Protein AF-A0A0W0R1V7-F1 (afdb_monomer_lite)

Radius of gyration: 10.7 Å; chains: 1; bounding box: 27×26×24 Å

pLDDT: mean 91.05, std 11.13, range [36.5, 98.12]

Sequence (64 aa):
MNKDIFQGSWEEVKGKMKKTWGKLTDDDLDVIEGNQQEIYGKLQKHYGYTREEAEKAVKDFTDL

Foldseek 3Di:
DQDPLADDDLVVLLVLCCVLPVQQDPVNSVVCVVHVVCQLVVCCVRPVDDSVRSVVSSVVSRVD

Str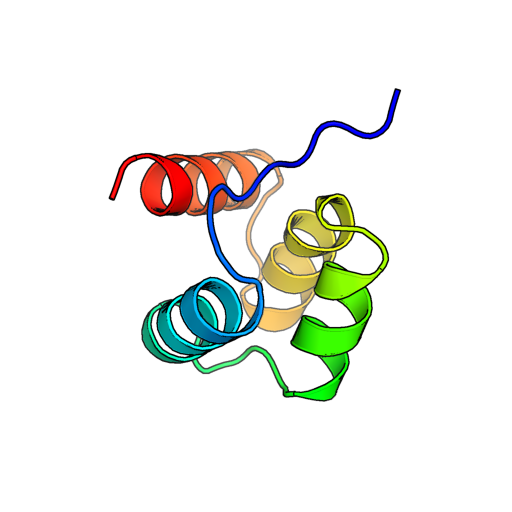ucture (mmCIF, N/CA/C/O backbone):
data_AF-A0A0W0R1V7-F1
#
_entry.id   AF-A0A0W0R1V7-F1
#
loop_
_atom_site.group_PDB
_atom_site.id
_atom_site.type_symbol
_atom_site.label_atom_id
_atom_site.label_alt_id
_atom_site.label_comp_id
_atom_site.label_asym_id
_atom_site.label_entity_id
_atom_site.label_seq_id
_atom_site.pdbx_PDB_ins_code
_atom_site.Cartn_x
_atom_site.Cartn_y
_atom_site.Cartn_z
_at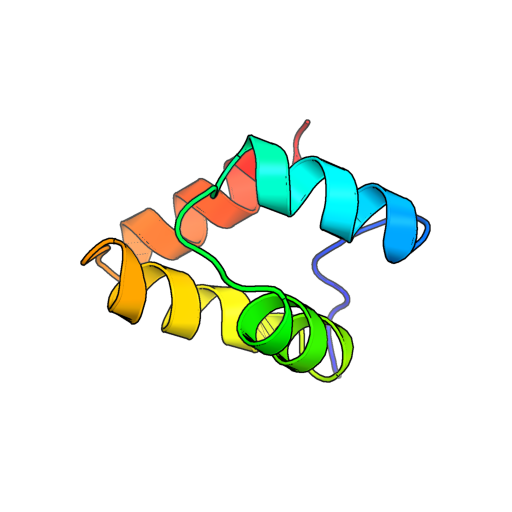om_site.occupancy
_atom_site.B_iso_or_equiv
_atom_site.auth_seq_id
_atom_site.auth_comp_id
_atom_site.auth_asym_id
_atom_site.auth_atom_id
_atom_site.pdbx_PDB_model_num
ATOM 1 N N . MET A 1 1 ? 10.316 16.774 -0.705 1.00 36.50 1 MET A N 1
ATOM 2 C CA . MET A 1 1 ? 10.924 15.563 -0.114 1.00 36.50 1 MET A CA 1
ATOM 3 C C . MET A 1 1 ? 9.969 14.422 -0.387 1.00 36.50 1 MET A C 1
ATOM 5 O O . MET A 1 1 ? 8.872 14.451 0.158 1.00 36.50 1 MET A O 1
ATOM 9 N N . ASN A 1 2 ? 10.335 13.492 -1.269 1.00 46.44 2 ASN A N 1
ATOM 10 C CA . ASN A 1 2 ? 9.562 12.264 -1.436 1.00 46.44 2 ASN A CA 1
ATOM 11 C C . ASN A 1 2 ? 9.795 11.429 -0.179 1.00 46.44 2 ASN A C 1
ATOM 13 O O . ASN A 1 2 ? 10.934 11.111 0.150 1.00 46.44 2 ASN A O 1
ATOM 17 N N . LYS A 1 3 ? 8.732 11.216 0.594 1.00 59.31 3 LYS A N 1
ATOM 18 C CA . LYS A 1 3 ? 8.753 10.291 1.721 1.00 59.31 3 LYS A CA 1
ATOM 19 C C . LYS A 1 3 ? 8.558 8.902 1.138 1.00 59.31 3 LYS A C 1
ATOM 21 O O . LYS A 1 3 ? 7.487 8.643 0.588 1.00 59.31 3 LYS A O 1
ATOM 26 N N . ASP A 1 4 ? 9.570 8.056 1.269 1.00 76.75 4 ASP A N 1
ATOM 27 C CA . ASP A 1 4 ? 9.401 6.621 1.092 1.00 76.75 4 ASP A CA 1
ATOM 28 C C . ASP A 1 4 ? 8.416 6.138 2.170 1.00 76.75 4 ASP A C 1
ATOM 30 O O . ASP A 1 4 ? 8.678 6.223 3.369 1.00 76.75 4 ASP A O 1
ATOM 34 N N . ILE A 1 5 ? 7.222 5.753 1.727 1.00 83.19 5 ILE A N 1
ATOM 35 C CA . ILE A 1 5 ? 6.140 5.169 2.517 1.00 83.19 5 ILE A CA 1
ATOM 36 C C . ILE A 1 5 ? 6.509 3.740 2.924 1.00 83.19 5 ILE A C 1
ATOM 38 O O . ILE A 1 5 ? 6.244 3.339 4.054 1.00 83.19 5 ILE A O 1
ATOM 42 N N . PHE A 1 6 ? 7.122 2.974 2.019 1.00 86.00 6 PHE A N 1
ATOM 43 C CA . PHE A 1 6 ? 7.433 1.563 2.240 1.00 86.00 6 PHE A CA 1
ATOM 44 C C . PHE A 1 6 ? 8.914 1.364 2.552 1.00 86.00 6 PHE A C 1
ATOM 46 O O . PHE A 1 6 ? 9.784 1.893 1.864 1.00 86.00 6 PHE A O 1
ATOM 53 N N . GLN A 1 7 ? 9.193 0.573 3.588 1.00 80.50 7 GLN A N 1
ATOM 54 C CA . GLN A 1 7 ? 10.545 0.166 3.964 1.00 80.50 7 GLN A CA 1
ATOM 55 C C . GLN A 1 7 ? 10.858 -1.224 3.388 1.00 80.50 7 GLN A C 1
ATOM 57 O O . GLN A 1 7 ? 10.003 -2.108 3.415 1.00 80.50 7 GLN A O 1
ATOM 62 N N . GLY A 1 8 ? 12.091 -1.433 2.913 1.00 84.62 8 GLY A N 1
ATOM 63 C CA . GLY A 1 8 ? 12.568 -2.724 2.393 1.00 84.62 8 GLY A CA 1
ATOM 64 C C . GLY A 1 8 ? 12.744 -2.766 0.872 1.00 84.62 8 GLY A C 1
ATOM 65 O O . GLY A 1 8 ? 12.669 -1.739 0.199 1.00 84.62 8 GLY A O 1
ATOM 66 N N . SER A 1 9 ? 13.023 -3.959 0.334 1.00 90.38 9 SER A N 1
ATOM 67 C CA . SER A 1 9 ? 13.147 -4.164 -1.114 1.00 90.38 9 SER A CA 1
ATOM 68 C C . SER A 1 9 ? 11.790 -4.009 -1.794 1.00 90.38 9 SER A C 1
ATOM 70 O O . SER A 1 9 ? 10.788 -4.553 -1.321 1.00 90.38 9 SER A O 1
ATOM 72 N N . TRP A 1 10 ? 11.754 -3.317 -2.935 1.00 91.38 10 TRP A N 1
ATOM 73 C CA . TRP A 1 10 ? 10.514 -3.116 -3.681 1.00 91.38 10 TRP A CA 1
ATOM 74 C C . TRP A 1 10 ? 9.837 -4.435 -4.076 1.00 91.38 10 TRP A C 1
ATOM 76 O O . TRP A 1 10 ? 8.626 -4.559 -3.933 1.00 91.38 10 TRP A O 1
ATOM 86 N N . GLU A 1 11 ? 10.596 -5.461 -4.466 1.00 91.69 11 GLU A N 1
ATOM 87 C CA . GLU A 1 11 ? 10.037 -6.776 -4.819 1.00 91.69 11 GLU A CA 1
ATOM 88 C C . GLU A 1 11 ? 9.293 -7.437 -3.644 1.00 91.69 11 GLU A C 1
ATOM 90 O O . GLU A 1 11 ? 8.236 -8.053 -3.818 1.00 91.69 11 GLU A O 1
ATOM 95 N N . GLU A 1 12 ? 9.798 -7.269 -2.417 1.00 91.88 12 GLU A N 1
ATOM 96 C CA . GLU A 1 12 ? 9.142 -7.781 -1.210 1.00 91.88 12 GLU A CA 1
ATOM 97 C C . GLU A 1 12 ? 7.860 -6.999 -0.910 1.00 91.88 12 GLU A C 1
ATOM 99 O O . GLU A 1 12 ? 6.817 -7.594 -0.615 1.00 91.88 12 GLU A O 1
ATOM 104 N N . VAL A 1 13 ? 7.925 -5.670 -1.035 1.00 93.19 13 VAL A N 1
ATOM 105 C CA . VAL A 1 13 ? 6.774 -4.774 -0.881 1.00 93.19 13 VAL A CA 1
ATOM 106 C C . VAL A 1 13 ? 5.704 -5.128 -1.908 1.00 93.19 13 VAL A C 1
ATOM 108 O O . VAL A 1 13 ? 4.577 -5.422 -1.518 1.00 93.19 13 VAL A O 1
ATOM 111 N N . LYS A 1 14 ? 6.05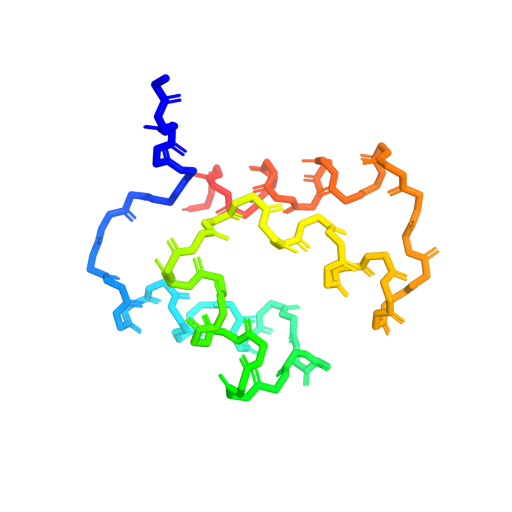3 -5.216 -3.195 1.00 93.19 14 LYS A N 1
ATOM 112 C CA . LYS A 1 14 ? 5.169 -5.606 -4.301 1.00 93.19 14 LYS A CA 1
ATOM 113 C C . LYS A 1 14 ? 4.486 -6.945 -4.023 1.00 93.19 14 LYS A C 1
ATOM 115 O O . LYS A 1 14 ? 3.269 -7.065 -4.170 1.00 93.19 14 LYS A O 1
ATOM 120 N N . GLY A 1 15 ? 5.233 -7.940 -3.541 1.00 93.88 15 GLY A N 1
ATOM 121 C CA . GLY A 1 15 ? 4.689 -9.240 -3.144 1.00 93.88 15 GLY A CA 1
ATOM 122 C C . GLY A 1 15 ? 3.665 -9.154 -2.004 1.00 93.88 15 GLY A C 1
ATOM 123 O O . GLY A 1 15 ? 2.604 -9.781 -2.079 1.00 93.88 15 GLY A O 1
ATOM 124 N N . LYS A 1 16 ? 3.943 -8.361 -0.961 1.00 93.81 16 LYS A N 1
ATOM 125 C CA . LYS A 1 16 ? 2.988 -8.094 0.128 1.00 93.81 16 LYS A CA 1
ATOM 126 C C . LYS A 1 16 ? 1.767 -7.316 -0.379 1.00 93.81 16 LYS A C 1
ATOM 128 O O . LYS A 1 16 ? 0.642 -7.685 -0.059 1.00 93.81 16 LYS A O 1
ATOM 133 N N . MET A 1 17 ? 1.964 -6.301 -1.220 1.00 94.44 17 MET A N 1
ATOM 134 C CA . MET A 1 17 ? 0.892 -5.486 -1.796 1.00 94.44 17 MET A CA 1
ATOM 135 C C . MET A 1 17 ? -0.070 -6.316 -2.643 1.00 94.44 17 MET A C 1
ATOM 137 O O . MET A 1 17 ? -1.274 -6.162 -2.488 1.00 94.44 17 MET A O 1
ATOM 141 N N . LYS A 1 18 ? 0.423 -7.246 -3.471 1.00 94.50 18 LYS A N 1
ATOM 142 C CA . LYS A 1 18 ? -0.437 -8.177 -4.227 1.00 94.50 18 LYS A CA 1
ATOM 143 C C . LYS A 1 18 ? -1.291 -9.059 -3.318 1.00 94.50 18 LYS A C 1
ATOM 145 O O . LYS A 1 18 ? -2.434 -9.358 -3.652 1.00 94.50 18 LYS A O 1
ATOM 150 N N . LYS A 1 19 ? -0.745 -9.482 -2.172 1.00 94.75 19 LYS A N 1
ATOM 151 C CA . LYS A 1 19 ? -1.476 -10.290 -1.183 1.00 94.75 19 LYS A CA 1
ATOM 152 C C . LYS A 1 19 ? -2.540 -9.468 -0.454 1.00 94.75 19 LYS A C 1
ATOM 154 O O . LYS A 1 19 ? -3.656 -9.948 -0.290 1.00 94.75 19 LYS A O 1
ATOM 159 N N . THR A 1 20 ? -2.208 -8.246 -0.040 1.00 94.88 20 THR A N 1
ATOM 160 C CA . THR A 1 20 ? -3.120 -7.357 0.699 1.00 94.88 20 THR A CA 1
ATOM 161 C C . THR A 1 20 ? -4.189 -6.753 -0.210 1.00 94.88 20 THR A C 1
ATOM 163 O O . THR A 1 20 ? -5.369 -6.715 0.135 1.00 94.88 20 THR A O 1
ATOM 166 N N . TRP A 1 21 ? -3.789 -6.311 -1.399 1.00 96.38 21 TRP A N 1
ATOM 167 C CA . TRP A 1 21 ? -4.620 -5.591 -2.351 1.00 96.38 21 TRP A CA 1
ATOM 168 C C . TRP A 1 21 ? -4.660 -6.289 -3.713 1.00 96.38 21 TRP A C 1
ATOM 170 O O . TRP A 1 21 ? -4.232 -5.743 -4.725 1.00 96.38 21 TRP A O 1
ATOM 180 N N . GLY A 1 22 ? -5.253 -7.484 -3.763 1.00 96.50 22 GLY A N 1
ATOM 181 C CA . GLY A 1 22 ? -5.342 -8.289 -4.991 1.00 96.50 22 GLY A CA 1
ATOM 182 C C . GLY A 1 22 ? -6.105 -7.668 -6.178 1.00 96.50 22 GLY A C 1
ATOM 183 O O . GLY A 1 22 ? -6.124 -8.270 -7.246 1.00 96.50 22 GLY A O 1
ATOM 184 N N . LYS A 1 23 ? -6.744 -6.496 -6.026 1.00 96.06 23 LYS A N 1
ATOM 185 C CA . LYS A 1 23 ? -7.340 -5.731 -7.142 1.00 96.06 23 LYS A CA 1
ATOM 186 C C . LYS A 1 23 ? -6.358 -4.752 -7.795 1.00 96.06 23 LYS A C 1
ATOM 188 O O . LYS A 1 23 ? -6.709 -4.171 -8.823 1.00 96.06 23 LYS A O 1
ATOM 193 N N . LEU A 1 24 ? -5.195 -4.512 -7.184 1.00 96.88 24 LEU A N 1
ATOM 194 C CA . LEU A 1 24 ? -4.119 -3.746 -7.806 1.00 96.88 24 LEU A CA 1
ATOM 195 C C . LEU A 1 24 ? -3.436 -4.621 -8.853 1.00 96.88 24 LEU A C 1
ATOM 197 O O . LEU A 1 24 ? -3.084 -5.771 -8.587 1.00 96.88 24 LEU A O 1
ATOM 201 N N . THR A 1 25 ? -3.279 -4.069 -10.048 1.00 95.62 25 THR A N 1
ATOM 202 C CA . THR A 1 25 ? -2.600 -4.734 -11.160 1.00 95.62 25 THR A CA 1
ATOM 203 C C . THR A 1 25 ? -1.091 -4.545 -11.069 1.00 95.62 25 THR A C 1
ATOM 205 O O . THR A 1 25 ? -0.610 -3.702 -10.315 1.00 95.62 25 THR A O 1
ATOM 208 N N . ASP A 1 26 ? -0.333 -5.309 -11.855 1.00 94.31 26 ASP A N 1
ATOM 209 C CA . ASP A 1 26 ? 1.112 -5.096 -11.972 1.00 94.31 26 ASP A CA 1
ATOM 210 C C . ASP A 1 26 ? 1.456 -3.668 -12.418 1.00 94.31 26 ASP A C 1
ATOM 212 O O . ASP A 1 26 ? 2.303 -3.040 -11.790 1.00 94.31 26 ASP A O 1
ATOM 216 N N . ASP A 1 27 ? 0.706 -3.106 -13.370 1.00 95.88 27 ASP A N 1
ATOM 217 C CA . ASP A 1 27 ? 0.870 -1.715 -13.811 1.00 95.88 27 ASP A CA 1
ATOM 218 C C . ASP A 1 27 ? 0.610 -0.707 -12.678 1.00 95.88 27 ASP A C 1
ATOM 220 O O . ASP A 1 27 ? 1.266 0.331 -12.586 1.00 95.88 27 ASP A O 1
ATOM 224 N N . ASP A 1 28 ? -0.357 -0.983 -11.794 1.00 96.19 28 ASP A N 1
ATOM 225 C CA . ASP A 1 28 ? -0.609 -0.119 -10.638 1.00 96.19 28 ASP A CA 1
ATOM 226 C C . ASP A 1 28 ? 0.563 -0.147 -9.663 1.00 96.19 28 ASP A C 1
ATOM 228 O O . ASP A 1 28 ? 0.920 0.897 -9.123 1.00 96.19 28 ASP A O 1
ATOM 232 N N . LEU A 1 29 ? 1.160 -1.321 -9.453 1.00 95.12 29 LEU A N 1
ATOM 233 C CA . LEU A 1 29 ? 2.319 -1.483 -8.585 1.00 95.12 29 LEU A CA 1
ATOM 234 C C . LEU A 1 29 ? 3.533 -0.768 -9.180 1.00 95.12 29 LEU A C 1
ATOM 236 O O . LEU A 1 29 ? 4.168 -0.003 -8.469 1.00 95.12 29 LEU A O 1
ATOM 240 N N . ASP A 1 30 ? 3.796 -0.910 -10.475 1.00 94.94 30 ASP A N 1
ATOM 241 C CA . ASP A 1 30 ? 4.928 -0.248 -11.136 1.00 94.94 30 ASP A CA 1
ATOM 242 C C . ASP A 1 30 ? 4.802 1.290 -11.085 1.00 94.94 30 ASP A C 1
ATOM 244 O O . ASP A 1 30 ? 5.781 2.014 -10.897 1.00 94.94 30 ASP A O 1
ATOM 248 N N . VAL A 1 31 ? 3.575 1.821 -11.153 1.00 95.19 31 VAL A N 1
ATOM 249 C CA . VAL A 1 31 ? 3.318 3.254 -10.920 1.00 95.19 31 VAL A CA 1
ATOM 250 C C . VAL A 1 31 ? 3.619 3.655 -9.469 1.00 95.19 31 VAL A C 1
ATOM 252 O O . VAL A 1 31 ? 4.196 4.718 -9.229 1.00 95.19 31 VAL A O 1
ATOM 255 N N . ILE A 1 32 ? 3.251 2.813 -8.500 1.00 94.62 32 ILE A N 1
ATOM 256 C CA . ILE A 1 32 ? 3.523 3.047 -7.074 1.00 94.62 32 ILE A CA 1
ATOM 257 C C . ILE A 1 32 ? 5.028 2.942 -6.773 1.00 94.62 32 ILE A C 1
ATOM 259 O O . ILE A 1 32 ? 5.513 3.671 -5.912 1.00 94.62 32 ILE A O 1
ATOM 263 N N . GLU A 1 33 ? 5.788 2.115 -7.495 1.00 92.12 33 GLU A N 1
ATOM 264 C CA . GLU A 1 33 ? 7.252 2.047 -7.378 1.00 92.12 33 GLU A CA 1
ATOM 265 C C . GLU A 1 33 ? 7.896 3.405 -7.671 1.00 92.12 33 GLU A C 1
ATOM 267 O O . GLU A 1 33 ? 8.706 3.904 -6.890 1.00 92.12 33 GLU A O 1
ATOM 272 N N . GLY A 1 34 ? 7.494 4.030 -8.783 1.00 89.88 34 GLY A N 1
ATOM 273 C CA . GLY A 1 34 ? 8.006 5.338 -9.192 1.00 89.88 34 GLY A CA 1
ATOM 274 C C . GLY A 1 34 ? 7.507 6.488 -8.314 1.00 89.88 34 GLY A C 1
ATOM 275 O O . GLY A 1 34 ? 8.206 7.490 -8.143 1.00 89.88 34 GLY A O 1
ATOM 276 N N . ASN A 1 35 ? 6.304 6.360 -7.745 1.00 92.06 35 ASN A N 1
ATOM 277 C CA . ASN A 1 35 ? 5.749 7.319 -6.798 1.00 92.06 35 ASN A CA 1
ATOM 278 C C . ASN A 1 35 ? 4.826 6.634 -5.787 1.00 92.06 35 ASN A C 1
ATOM 280 O O . ASN A 1 35 ? 3.631 6.449 -6.025 1.00 92.06 35 ASN A O 1
ATOM 284 N N . GLN A 1 36 ? 5.357 6.358 -4.598 1.00 90.75 36 GLN A N 1
ATOM 285 C CA . GLN A 1 36 ? 4.630 5.609 -3.574 1.00 90.75 36 GLN A CA 1
ATOM 286 C C . GLN A 1 36 ? 3.341 6.302 -3.109 1.00 90.75 36 GLN A C 1
ATOM 288 O O . GLN A 1 36 ? 2.425 5.626 -2.654 1.00 90.75 36 GLN A O 1
ATOM 293 N N . GLN A 1 37 ? 3.208 7.625 -3.278 1.00 92.44 37 GLN A N 1
ATOM 294 C CA . GLN A 1 37 ? 1.978 8.362 -2.953 1.00 92.44 37 GLN A CA 1
ATOM 295 C C . GLN A 1 37 ? 0.800 7.998 -3.872 1.00 92.44 37 GLN A C 1
ATOM 297 O O . GLN A 1 37 ? -0.355 8.180 -3.483 1.00 92.44 37 GLN A O 1
ATOM 302 N N . GLU A 1 38 ? 1.058 7.441 -5.059 1.00 95.00 38 GLU A N 1
ATOM 303 C CA . GLU A 1 38 ? -0.000 7.001 -5.975 1.00 95.00 38 GLU A CA 1
ATOM 304 C C . GLU A 1 38 ? -0.872 5.907 -5.360 1.00 95.00 38 GLU A C 1
ATOM 306 O O . GLU A 1 38 ? -2.034 5.766 -5.746 1.00 95.00 38 GLU A O 1
ATOM 311 N N . ILE A 1 39 ? -0.369 5.183 -4.351 1.00 95.38 39 ILE A N 1
ATOM 312 C CA . ILE A 1 39 ? -1.127 4.124 -3.690 1.00 95.38 39 ILE A CA 1
ATOM 313 C C . ILE A 1 39 ? -2.483 4.611 -3.184 1.00 95.38 39 ILE A C 1
ATOM 315 O O . ILE A 1 39 ? -3.478 3.911 -3.348 1.00 95.38 39 ILE A O 1
ATOM 319 N N . TYR A 1 40 ? -2.567 5.832 -2.648 1.00 96.12 40 TYR A N 1
ATOM 320 C CA . TYR A 1 40 ? -3.831 6.376 -2.160 1.00 96.12 40 TYR A CA 1
ATOM 321 C C . TYR A 1 40 ? -4.838 6.514 -3.302 1.00 96.12 40 TYR A C 1
ATOM 323 O O . TYR A 1 40 ? -5.979 6.081 -3.169 1.00 96.12 40 TYR A O 1
ATOM 331 N N . GLY A 1 41 ? -4.408 7.046 -4.449 1.00 96.56 41 GLY A N 1
ATOM 332 C CA . GLY A 1 41 ? -5.252 7.169 -5.636 1.00 96.56 41 GLY A CA 1
ATOM 333 C C . GLY A 1 41 ? -5.668 5.809 -6.196 1.00 96.56 41 GLY A C 1
ATOM 334 O O . GLY A 1 41 ? -6.831 5.614 -6.555 1.00 96.56 41 GLY A O 1
ATOM 335 N N . LYS A 1 42 ? -4.754 4.832 -6.209 1.00 97.31 42 LYS A N 1
ATOM 336 C CA . LYS A 1 42 ? -5.056 3.462 -6.647 1.00 97.31 42 LYS A CA 1
ATOM 337 C C . LYS A 1 42 ? -6.064 2.776 -5.727 1.00 97.31 42 LYS A C 1
ATOM 339 O O . LYS A 1 42 ? -7.010 2.162 -6.216 1.00 97.31 42 LYS A O 1
ATOM 344 N N . LEU A 1 43 ? -5.927 2.928 -4.412 1.00 97.62 43 LEU A N 1
ATOM 345 C CA . LEU A 1 43 ? -6.879 2.384 -3.445 1.00 97.62 43 LEU A CA 1
ATOM 346 C C . LEU A 1 43 ? -8.265 3.015 -3.601 1.00 97.62 43 LEU A C 1
ATOM 348 O O . LEU A 1 43 ? -9.257 2.292 -3.683 1.00 97.62 43 LEU A O 1
ATOM 352 N N . GLN A 1 44 ? -8.345 4.338 -3.751 1.00 97.56 44 GLN A N 1
ATOM 353 C CA . GLN A 1 44 ? -9.615 5.017 -4.027 1.00 97.56 44 GLN A CA 1
ATOM 354 C C . GLN A 1 44 ? -10.249 4.508 -5.333 1.00 97.56 44 GLN A C 1
ATOM 356 O O . GLN A 1 44 ? -11.429 4.172 -5.360 1.00 97.56 44 GLN A O 1
ATOM 361 N N . LYS A 1 45 ? -9.466 4.361 -6.409 1.00 96.81 45 LYS A N 1
ATOM 362 C CA . LYS A 1 45 ? -9.962 3.923 -7.723 1.00 96.81 45 LYS A CA 1
ATOM 363 C C . LYS A 1 45 ? -10.417 2.456 -7.757 1.00 96.81 45 LYS A C 1
ATOM 365 O O . LYS A 1 45 ? -11.457 2.165 -8.339 1.00 96.81 45 LYS A O 1
ATOM 370 N N . HIS A 1 46 ? -9.647 1.530 -7.182 1.00 97.12 46 HIS A N 1
ATOM 371 C CA . HIS A 1 46 ? -9.907 0.082 -7.292 1.00 97.12 46 HIS A CA 1
ATOM 372 C C . HIS A 1 46 ? -10.816 -0.454 -6.178 1.00 97.12 46 HIS A C 1
ATOM 374 O O . HIS A 1 46 ? -11.496 -1.472 -6.355 1.00 97.12 46 HIS A O 1
ATOM 380 N N . TYR A 1 47 ? -10.829 0.213 -5.022 1.00 96.69 47 TYR A N 1
ATOM 381 C CA . TYR A 1 47 ? -11.589 -0.215 -3.850 1.00 96.69 47 TYR A CA 1
ATOM 382 C C . TYR A 1 47 ? -12.705 0.750 -3.452 1.00 96.69 47 TYR A C 1
ATOM 384 O O . TYR A 1 47 ? -13.554 0.358 -2.658 1.00 96.69 47 TYR A O 1
ATOM 392 N N . GLY A 1 48 ? -12.752 1.962 -4.015 1.00 97.19 48 GLY A N 1
ATOM 393 C CA . GLY A 1 48 ? -13.748 2.969 -3.643 1.00 97.19 48 GLY A CA 1
ATOM 394 C C . GLY A 1 48 ? -13.495 3.587 -2.270 1.00 97.19 48 GLY A C 1
ATOM 395 O O . GLY A 1 48 ? -14.414 4.161 -1.694 1.00 97.19 48 GLY A O 1
ATOM 396 N N . TYR A 1 49 ? -12.282 3.440 -1.730 1.00 98.00 49 TYR A N 1
ATOM 397 C CA . TYR A 1 49 ? -11.934 3.988 -0.424 1.00 98.00 49 TYR A CA 1
ATOM 398 C C . TYR A 1 49 ? -12.063 5.506 -0.419 1.00 98.00 49 TYR A C 1
ATOM 400 O O . TYR A 1 49 ? -11.785 6.182 -1.407 1.00 98.00 49 TYR A O 1
ATOM 408 N N . THR A 1 50 ? -12.454 6.045 0.723 1.00 98.12 50 THR A N 1
ATOM 409 C CA . THR A 1 50 ? -12.258 7.450 1.053 1.00 98.12 50 THR A CA 1
ATOM 410 C C . THR A 1 50 ? -10.773 7.730 1.294 1.00 98.12 50 THR A C 1
ATOM 412 O O . THR A 1 50 ? -9.944 6.821 1.413 1.00 98.12 50 THR A O 1
ATOM 415 N N . ARG A 1 51 ? -10.411 9.013 1.390 1.00 94.75 51 ARG A N 1
ATOM 416 C CA . ARG A 1 51 ? -9.036 9.404 1.720 1.00 94.75 51 ARG A CA 1
ATOM 417 C C . ARG A 1 51 ? -8.573 8.792 3.046 1.00 94.75 51 ARG A C 1
ATOM 419 O O . ARG A 1 51 ? -7.473 8.256 3.102 1.00 94.75 51 ARG A O 1
ATOM 426 N N . GLU A 1 52 ? -9.418 8.839 4.069 1.00 96.88 52 GLU A N 1
ATOM 427 C CA . GLU A 1 52 ? -9.122 8.329 5.412 1.00 96.88 52 GLU A CA 1
ATOM 428 C C . GLU A 1 52 ? -8.955 6.806 5.415 1.00 96.88 52 GLU A C 1
ATOM 430 O O . GLU A 1 52 ? -8.031 6.283 6.033 1.00 96.88 52 GLU A O 1
ATOM 435 N N . GLU A 1 53 ? -9.796 6.084 4.674 1.00 97.56 53 GLU A N 1
ATOM 436 C CA . GLU A 1 53 ? -9.680 4.629 4.533 1.00 97.56 53 GLU A CA 1
ATOM 437 C C . GLU A 1 53 ? -8.414 4.224 3.778 1.00 97.56 53 GLU A C 1
ATOM 439 O O . GLU A 1 53 ? -7.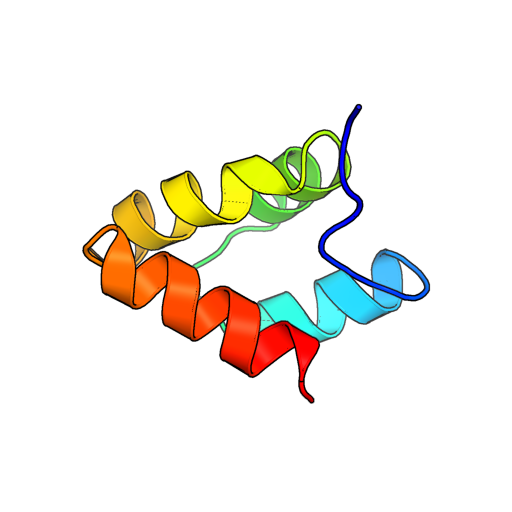755 3.260 4.165 1.00 97.56 53 GLU A O 1
ATOM 444 N N . ALA A 1 54 ? -8.037 4.967 2.733 1.00 96.81 54 ALA A N 1
ATOM 445 C CA . ALA A 1 54 ? -6.786 4.737 2.021 1.00 96.81 54 ALA A CA 1
ATOM 446 C C . ALA A 1 54 ? -5.572 5.034 2.917 1.00 96.81 54 ALA A C 1
ATOM 448 O O . ALA A 1 54 ? -4.652 4.225 2.977 1.00 96.81 54 ALA A O 1
ATOM 449 N N . GLU A 1 55 ? -5.584 6.149 3.654 1.00 95.19 55 GLU A N 1
ATOM 450 C CA . GLU A 1 55 ? -4.546 6.492 4.635 1.00 95.19 55 GLU A CA 1
ATOM 451 C C . GLU A 1 55 ? -4.404 5.416 5.712 1.00 95.19 55 GLU A C 1
ATOM 453 O O . GLU A 1 55 ? -3.296 4.949 5.984 1.00 95.19 55 GLU A O 1
ATOM 458 N N . LYS A 1 56 ? -5.529 4.952 6.260 1.00 96.31 56 LYS A N 1
ATOM 459 C CA . LYS A 1 56 ? -5.556 3.867 7.236 1.00 96.31 56 LYS A CA 1
ATOM 460 C C . LYS A 1 56 ? -5.036 2.558 6.647 1.00 96.31 56 LYS A C 1
ATOM 462 O O . LYS A 1 56 ? -4.210 1.916 7.278 1.00 96.31 56 LYS A O 1
ATOM 467 N N . ALA A 1 57 ? -5.468 2.171 5.449 1.00 95.75 57 ALA A N 1
ATOM 468 C CA . ALA A 1 57 ? -5.025 0.933 4.811 1.00 95.75 57 ALA A CA 1
ATOM 469 C C . ALA A 1 57 ? -3.513 0.928 4.549 1.00 95.75 57 ALA A C 1
ATOM 471 O O . ALA A 1 57 ? -2.855 -0.088 4.758 1.00 95.75 57 ALA A O 1
ATOM 472 N N . VAL A 1 58 ? -2.955 2.060 4.112 1.00 94.56 58 VAL A N 1
ATOM 473 C CA . VAL A 1 58 ? -1.510 2.203 3.896 1.00 94.56 58 VAL A CA 1
ATOM 474 C C . VAL A 1 58 ? -0.756 2.166 5.218 1.00 94.56 58 VAL A C 1
ATOM 476 O O . VAL A 1 58 ? 0.244 1.466 5.310 1.00 94.56 58 VAL A O 1
ATOM 479 N N . LYS A 1 59 ? -1.251 2.850 6.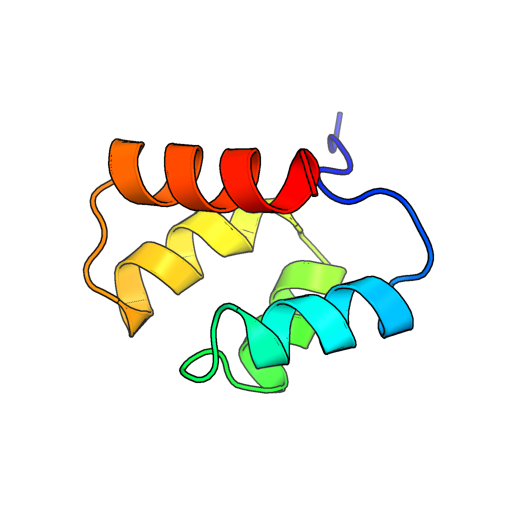254 1.00 93.88 59 LYS A N 1
ATOM 480 C CA . LYS A 1 59 ? -0.652 2.803 7.592 1.00 93.88 59 LYS A CA 1
ATOM 481 C C . LYS A 1 59 ? -0.671 1.386 8.175 1.00 93.88 59 LYS A C 1
ATOM 483 O O . LYS A 1 59 ? 0.348 0.906 8.660 1.00 93.88 59 LYS A O 1
ATOM 488 N N . ASP A 1 60 ? -1.812 0.706 8.085 1.00 93.88 60 ASP A N 1
ATOM 489 C CA . ASP A 1 60 ? -1.966 -0.680 8.533 1.00 93.88 60 ASP A CA 1
ATOM 490 C C . ASP A 1 60 ? -1.002 -1.606 7.766 1.00 93.88 60 ASP A C 1
ATOM 492 O O . ASP A 1 60 ? -0.503 -2.571 8.329 1.00 93.88 60 ASP A O 1
ATOM 496 N N . PHE A 1 61 ? -0.695 -1.299 6.499 1.00 92.50 61 PHE A N 1
ATOM 497 C CA . PHE A 1 61 ? 0.293 -2.034 5.709 1.00 92.50 61 PHE A CA 1
ATOM 498 C C . PHE A 1 61 ? 1.744 -1.755 6.126 1.00 92.50 61 PHE A C 1
ATOM 500 O O . PHE A 1 61 ? 2.561 -2.672 6.107 1.00 92.50 61 PHE A O 1
ATOM 507 N N . THR A 1 62 ? 2.085 -0.513 6.477 1.00 88.38 62 THR A N 1
ATOM 508 C CA . THR A 1 62 ? 3.449 -0.144 6.895 1.00 88.38 62 THR A CA 1
ATOM 509 C C . THR A 1 62 ? 3.792 -0.600 8.310 1.00 88.38 62 THR A C 1
ATOM 511 O O . THR A 1 62 ? 4.969 -0.730 8.628 1.00 88.38 62 THR A O 1
ATOM 514 N N . ASP A 1 63 ? 2.780 -0.843 9.144 1.00 85.06 63 ASP A N 1
ATOM 515 C CA . ASP A 1 63 ? 2.944 -1.293 10.530 1.00 85.06 63 ASP A CA 1
ATOM 516 C C . ASP A 1 63 ? 3.061 -2.839 10.656 1.00 85.06 63 ASP A C 1
A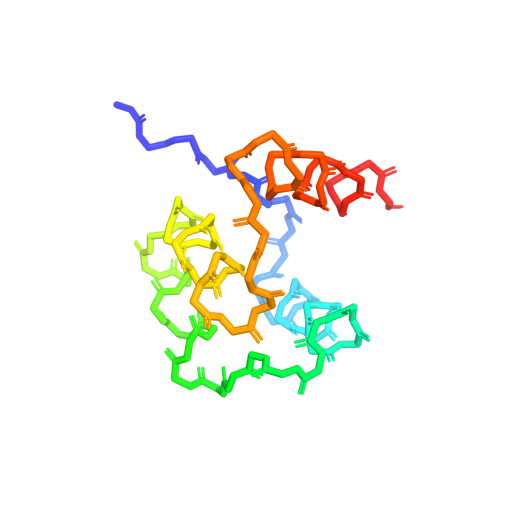TOM 518 O O . ASP A 1 63 ? 3.223 -3.340 11.772 1.00 85.06 63 ASP A O 1
ATOM 522 N N . LEU A 1 64 ? 2.977 -3.590 9.540 1.00 69.75 64 LEU A N 1
ATOM 523 C CA . LEU A 1 64 ? 3.085 -5.065 9.449 1.00 69.75 64 LEU A CA 1
ATOM 524 C C . LEU A 1 64 ? 4.526 -5.581 9.301 1.00 69.75 64 LEU A C 1
ATOM 526 O O . LEU A 1 64 ? 4.889 -6.482 10.089 1.00 69.75 64 LEU A O 1
#

InterPro domains:
  IPR008462 CsbD-like domain [PF05532] (4-56)
  IPR026042 Stress response protein YjbJ [PIRSF039008] (1-62)
  IPR036629 YjbJ superfamily [G3DSA:1.10.1470.10] (1-63)
  IPR036629 YjbJ superfamily [SSF69047] (1-62)
  IPR050423 UPF0337 stress response protein [PTHR34977] (1-62)

Secondary structure (DSSP, 8-state):
-----S-S-HHHHHHHHHHH-TTS-HHHHHHHHH-TTHHHHHHHHHH---HHHHHHHHHHHHT-

Organism: NCBI:txid45056